Protein AF-A0A150WZZ8-F1 (afdb_monomer_lite)

Structure (mmCIF, N/CA/C/O backbone):
data_AF-A0A150WZZ8-F1
#
_entry.id   AF-A0A150WZZ8-F1
#
loop_
_atom_site.group_PDB
_atom_site.id
_atom_site.type_symbol
_atom_site.label_atom_id
_atom_site.label_alt_id
_atom_site.label_comp_id
_atom_site.label_asym_id
_atom_site.label_entity_id
_atom_site.label_seq_id
_atom_site.pdbx_PDB_ins_code
_atom_site.Cartn_x
_atom_site.Cartn_y
_atom_site.Cartn_z
_atom_site.occupancy
_atom_site.B_iso_or_equiv
_atom_site.auth_seq_id
_atom_site.auth_comp_id
_atom_site.auth_asym_id
_atom_site.auth_atom_id
_atom_site.pdbx_PDB_model_num
ATOM 1 N N . MET A 1 1 ? -17.614 12.012 -0.617 1.00 61.72 1 MET A N 1
ATOM 2 C CA . MET A 1 1 ? -18.074 10.634 -0.360 1.00 61.72 1 MET A CA 1
ATOM 3 C C . MET A 1 1 ? -18.301 10.539 1.130 1.00 61.72 1 MET A C 1
ATOM 5 O O . MET A 1 1 ? -17.372 10.834 1.865 1.00 61.72 1 MET A O 1
ATOM 9 N N . GLU A 1 2 ? -19.521 10.243 1.559 1.00 75.62 2 GLU A N 1
ATOM 10 C CA . GLU A 1 2 ? -19.834 10.069 2.979 1.00 75.62 2 GLU A CA 1
ATOM 11 C C . GLU A 1 2 ? -19.542 8.615 3.357 1.00 75.62 2 GLU A C 1
ATOM 13 O O . GLU A 1 2 ? -19.967 7.697 2.652 1.00 75.62 2 GLU A O 1
ATOM 18 N N . ILE A 1 3 ? -18.742 8.405 4.401 1.00 82.88 3 ILE A N 1
ATOM 19 C CA . ILE A 1 3 ? -18.349 7.068 4.848 1.00 82.88 3 ILE A CA 1
ATOM 20 C C . ILE A 1 3 ? -19.143 6.747 6.099 1.00 82.88 3 ILE A C 1
ATOM 22 O O . ILE A 1 3 ? -19.052 7.448 7.102 1.00 82.88 3 ILE A O 1
ATOM 26 N N . ASP A 1 4 ? -19.900 5.658 6.034 1.00 89.12 4 ASP A N 1
ATOM 27 C CA . ASP A 1 4 ? -20.722 5.176 7.132 1.00 89.12 4 ASP A CA 1
ATOM 28 C C . ASP A 1 4 ? -20.415 3.705 7.467 1.00 89.12 4 ASP A C 1
ATOM 30 O O . ASP A 1 4 ? -19.594 3.026 6.839 1.00 89.12 4 ASP A O 1
ATOM 34 N N . LYS A 1 5 ? -21.109 3.179 8.480 1.00 88.94 5 LYS A N 1
ATOM 35 C CA . LYS A 1 5 ? -20.947 1.784 8.915 1.00 88.94 5 LYS A CA 1
ATOM 36 C C . LYS A 1 5 ? -21.360 0.765 7.849 1.00 88.94 5 LYS A C 1
ATOM 38 O O . LYS A 1 5 ? -20.850 -0.356 7.860 1.00 88.94 5 LYS A O 1
ATOM 43 N N . ALA A 1 6 ? -22.310 1.097 6.976 1.00 91.19 6 ALA A N 1
ATOM 44 C CA . ALA A 1 6 ? -22.757 0.185 5.928 1.00 91.19 6 ALA A CA 1
ATOM 45 C C . ALA A 1 6 ? -21.682 0.055 4.842 1.00 91.19 6 ALA A C 1
ATOM 47 O O . ALA A 1 6 ? -21.356 -1.060 4.424 1.00 91.19 6 ALA A O 1
ATOM 48 N N . LEU A 1 7 ? -21.063 1.173 4.465 1.00 89.75 7 LEU A N 1
ATOM 49 C CA . LEU A 1 7 ? -19.949 1.219 3.533 1.00 89.75 7 LEU A CA 1
ATOM 50 C C . LEU A 1 7 ? -18.716 0.507 4.096 1.00 89.75 7 LEU A C 1
ATOM 52 O O . LEU A 1 7 ? -18.116 -0.296 3.390 1.00 89.75 7 LEU A O 1
ATOM 56 N N . VAL A 1 8 ? -18.386 0.694 5.376 1.00 91.69 8 VAL A N 1
ATOM 57 C CA . VAL A 1 8 ? -17.278 -0.029 6.034 1.00 91.69 8 VAL A CA 1
ATOM 58 C C . VAL A 1 8 ? -17.497 -1.542 5.994 1.00 91.69 8 VAL A C 1
ATOM 60 O O . VAL A 1 8 ? -16.595 -2.292 5.619 1.00 91.69 8 VAL A O 1
ATOM 63 N N . LYS A 1 9 ? -18.714 -2.015 6.293 1.00 93.44 9 LYS A N 1
ATOM 64 C CA . LYS A 1 9 ? -19.061 -3.440 6.150 1.00 93.44 9 LYS A CA 1
ATOM 65 C C . LYS A 1 9 ? -18.921 -3.918 4.706 1.00 93.44 9 LYS A C 1
ATOM 67 O O . LYS A 1 9 ? -18.448 -5.031 4.482 1.00 93.44 9 LYS A O 1
ATOM 72 N N . SER A 1 10 ? -19.312 -3.091 3.736 1.00 92.81 10 SER A N 1
ATOM 73 C CA . SER A 1 10 ? -19.130 -3.375 2.310 1.00 92.81 10 SER A CA 1
ATOM 74 C C . SER A 1 10 ? -17.647 -3.488 1.945 1.00 92.81 10 SER A C 1
ATOM 76 O O . SER A 1 10 ? -17.253 -4.447 1.286 1.00 92.81 10 SER A O 1
ATOM 78 N N . PHE A 1 11 ? -16.803 -2.583 2.443 1.00 91.81 11 PHE A N 1
ATOM 79 C CA . PHE A 1 11 ? -15.359 -2.632 2.238 1.00 91.81 11 PHE A CA 1
ATOM 80 C C . PHE A 1 11 ? -14.740 -3.900 2.820 1.00 91.81 11 PHE A C 1
ATOM 82 O O . PHE A 1 11 ? -14.083 -4.650 2.100 1.00 91.81 11 PHE A O 1
ATOM 89 N N . ILE A 1 12 ? -15.034 -4.210 4.083 1.00 93.75 12 ILE A N 1
ATOM 90 C CA . ILE A 1 12 ? -14.567 -5.447 4.717 1.00 93.75 12 ILE A CA 1
ATOM 91 C C . ILE A 1 12 ? -15.080 -6.669 3.947 1.00 93.75 12 ILE A C 1
ATOM 93 O O . ILE A 1 12 ? -14.358 -7.645 3.792 1.00 93.75 12 ILE A O 1
ATOM 97 N N . LYS A 1 13 ? -16.297 -6.656 3.400 1.00 94.44 13 LYS A N 1
ATOM 98 C CA . LYS A 1 13 ? -16.808 -7.790 2.620 1.00 94.44 13 LYS A CA 1
ATOM 99 C C . LYS A 1 13 ? -16.086 -7.954 1.278 1.00 94.44 13 LYS A C 1
ATOM 101 O O . LYS A 1 13 ? -15.696 -9.074 0.954 1.00 94.44 13 LYS A O 1
ATOM 106 N N . ASN A 1 14 ? -15.897 -6.869 0.534 1.00 92.44 14 ASN A N 1
ATOM 107 C CA . ASN A 1 14 ? -15.547 -6.918 -0.888 1.00 92.44 14 ASN A CA 1
ATOM 108 C C . ASN A 1 14 ? -14.042 -6.870 -1.181 1.00 92.44 14 ASN A C 1
ATOM 110 O O . ASN A 1 14 ? -13.654 -7.251 -2.279 1.00 92.44 14 ASN A O 1
ATOM 114 N N . TYR A 1 15 ? -13.214 -6.422 -0.235 1.00 93.38 15 TYR A N 1
ATOM 115 C CA . TYR A 1 15 ? -11.767 -6.298 -0.436 1.00 93.38 15 TYR A CA 1
ATOM 116 C C . TYR A 1 15 ? -10.988 -7.407 0.255 1.00 93.38 15 TYR A C 1
ATOM 118 O O . TYR A 1 15 ? -11.397 -7.884 1.314 1.00 93.38 15 TYR A O 1
ATOM 126 N N . ASP A 1 16 ? -9.862 -7.812 -0.322 1.00 94.88 16 ASP A N 1
ATOM 127 C CA . ASP A 1 16 ? -9.048 -8.905 0.220 1.00 94.88 16 ASP A CA 1
ATOM 128 C C . ASP A 1 16 ? -8.424 -8.551 1.575 1.00 94.88 16 ASP A C 1
ATOM 130 O O . ASP A 1 16 ? -8.345 -9.399 2.467 1.00 94.88 16 ASP A O 1
ATOM 134 N N . TYR A 1 17 ? -8.005 -7.292 1.726 1.00 96.00 17 TYR A N 1
ATOM 135 C CA . TYR A 1 17 ? -7.267 -6.804 2.881 1.00 96.00 17 TYR A CA 1
ATOM 136 C C . TYR A 1 17 ? -7.894 -5.545 3.481 1.00 96.00 17 TYR A C 1
ATOM 138 O O . TYR A 1 17 ? -8.180 -4.573 2.779 1.00 96.00 17 TYR A O 1
ATOM 146 N N . VAL A 1 18 ? -8.037 -5.562 4.807 1.00 96.50 18 VAL A N 1
ATOM 147 C CA . VAL A 1 18 ? -8.324 -4.396 5.646 1.00 96.50 18 VAL A CA 1
ATOM 148 C C . VAL A 1 18 ? -7.413 -4.457 6.868 1.00 96.50 18 VAL A C 1
ATOM 150 O O . VAL A 1 18 ? -7.467 -5.427 7.626 1.00 96.50 18 VAL A O 1
ATOM 153 N N . PHE A 1 19 ? -6.557 -3.461 7.074 1.00 96.94 19 PHE A N 1
ATOM 154 C CA . PHE A 1 19 ? -5.583 -3.478 8.170 1.00 96.94 19 PHE A CA 1
ATOM 155 C C . PHE A 1 19 ? -5.164 -2.085 8.614 1.00 96.94 19 PHE A C 1
ATOM 157 O O . PHE A 1 19 ? -5.320 -1.113 7.882 1.00 96.94 19 PHE A O 1
ATOM 164 N N . VAL A 1 20 ? -4.595 -2.017 9.813 1.00 97.38 20 VAL A N 1
ATOM 165 C CA . VAL A 1 20 ? -3.966 -0.823 10.369 1.00 97.38 20 VAL A CA 1
ATOM 166 C C . VAL A 1 20 ? -2.459 -1.012 10.364 1.00 97.38 20 VAL A C 1
ATOM 168 O O . VAL A 1 20 ? -1.942 -2.091 10.675 1.00 97.38 20 VAL A O 1
ATOM 171 N N . GLY A 1 21 ? -1.735 0.047 10.041 1.00 97.00 21 GLY A N 1
ATOM 172 C CA . GLY A 1 21 ? -0.285 0.016 10.075 1.00 97.00 21 GLY A CA 1
ATOM 173 C C . GLY A 1 21 ? 0.340 1.357 9.748 1.00 97.00 21 GLY A C 1
ATOM 174 O O . GLY A 1 21 ? -0.363 2.359 9.635 1.00 97.00 21 GLY A O 1
ATOM 175 N N . SER A 1 22 ? 1.655 1.361 9.563 1.00 96.81 22 SER A N 1
ATOM 176 C CA . SER A 1 22 ? 2.435 2.567 9.282 1.00 96.81 22 SER A CA 1
ATOM 177 C C . SER A 1 22 ? 3.348 2.403 8.072 1.00 96.81 22 SER A C 1
ATOM 179 O O . SER A 1 22 ? 3.905 1.327 7.827 1.00 96.81 22 SER A O 1
ATOM 181 N N . ALA A 1 23 ? 3.529 3.487 7.315 1.00 94.31 23 ALA A N 1
ATOM 182 C CA . ALA A 1 23 ? 4.492 3.514 6.219 1.00 94.31 23 ALA A CA 1
ATOM 183 C C . ALA A 1 23 ? 5.916 3.602 6.787 1.00 94.31 23 ALA A C 1
ATOM 185 O O . ALA A 1 23 ? 6.205 4.473 7.608 1.00 94.31 23 ALA A O 1
ATOM 186 N N . VAL A 1 24 ? 6.806 2.703 6.358 1.00 94.69 24 VAL A N 1
ATOM 187 C CA . VAL A 1 24 ? 8.171 2.588 6.908 1.00 94.69 24 VAL A CA 1
ATOM 188 C C . VAL A 1 24 ? 9.273 2.850 5.887 1.00 94.69 24 VAL A C 1
ATOM 190 O O . VAL A 1 24 ? 10.346 3.308 6.266 1.00 94.69 24 VAL A O 1
ATOM 193 N N . GLU A 1 25 ? 9.025 2.603 4.600 1.00 92.19 25 GLU A N 1
ATOM 194 C CA . GLU A 1 25 ? 10.000 2.854 3.535 1.00 92.19 25 GLU A CA 1
ATOM 195 C C . GLU A 1 25 ? 9.299 3.295 2.251 1.00 92.19 25 GLU A C 1
ATOM 197 O O . GLU A 1 25 ? 8.241 2.769 1.908 1.00 92.19 25 GLU A O 1
ATOM 202 N N . VAL A 1 26 ? 9.912 4.227 1.520 1.00 91.19 26 VAL A N 1
ATOM 203 C CA . VAL A 1 26 ? 9.485 4.618 0.172 1.00 91.19 26 VAL A CA 1
ATOM 204 C C . VAL A 1 26 ? 10.016 3.615 -0.840 1.00 91.19 26 VAL A C 1
ATOM 206 O O . VAL A 1 26 ? 11.213 3.316 -0.870 1.00 91.19 26 VAL A O 1
ATOM 209 N N . LEU A 1 27 ? 9.140 3.128 -1.709 1.00 91.81 27 LEU A N 1
ATOM 210 C CA . LEU A 1 27 ? 9.488 2.196 -2.768 1.00 91.81 27 LEU A CA 1
ATOM 211 C C . LEU A 1 27 ? 9.448 2.915 -4.110 1.00 91.81 27 LEU A C 1
ATOM 213 O O . LEU A 1 27 ? 8.534 3.674 -4.397 1.00 91.81 27 LEU A O 1
ATOM 217 N N . HIS A 1 28 ? 10.478 2.699 -4.919 1.00 91.12 28 HIS A N 1
ATOM 218 C CA . HIS A 1 28 ? 10.507 3.128 -6.307 1.00 91.12 28 HIS A CA 1
ATOM 219 C C . HIS A 1 28 ? 11.581 2.318 -7.042 1.00 91.12 28 HIS A C 1
ATOM 221 O O . HIS A 1 28 ? 12.612 1.963 -6.464 1.00 91.12 28 HIS A O 1
ATOM 227 N N . PHE A 1 29 ? 11.362 2.008 -8.322 1.00 89.81 29 PHE A N 1
ATOM 228 C CA . PHE A 1 29 ? 12.323 1.225 -9.113 1.00 89.81 29 PHE A CA 1
ATOM 229 C C . PHE A 1 29 ? 13.585 2.013 -9.491 1.00 89.81 29 PHE A C 1
ATOM 231 O O . PHE A 1 29 ? 14.582 1.423 -9.917 1.00 89.81 29 PHE A O 1
ATOM 238 N N . ASP A 1 30 ? 13.510 3.338 -9.406 1.00 89.31 30 ASP A N 1
ATOM 239 C CA . ASP A 1 30 ? 14.591 4.265 -9.705 1.00 89.31 30 ASP A CA 1
ATOM 240 C C . ASP A 1 30 ? 15.045 4.993 -8.439 1.00 89.31 30 ASP A C 1
ATOM 242 O O . ASP A 1 30 ? 14.236 5.675 -7.807 1.00 89.31 30 ASP A O 1
ATOM 246 N N . ASP A 1 31 ? 16.316 4.815 -8.074 1.00 86.56 31 ASP A N 1
ATOM 247 C CA . ASP A 1 31 ? 16.892 5.311 -6.824 1.00 86.56 31 ASP A CA 1
ATOM 248 C C . ASP A 1 31 ? 17.009 6.837 -6.776 1.00 86.56 31 ASP A C 1
ATOM 250 O O . ASP A 1 31 ? 16.809 7.423 -5.711 1.00 86.56 31 ASP A O 1
ATOM 254 N N . ASP A 1 32 ? 17.271 7.488 -7.912 1.00 86.19 32 ASP A N 1
ATOM 255 C CA . ASP A 1 32 ? 17.388 8.946 -7.966 1.00 86.19 32 ASP A CA 1
ATOM 256 C C . ASP A 1 32 ? 16.013 9.585 -7.778 1.00 86.19 32 ASP A C 1
ATOM 258 O O . ASP A 1 32 ? 15.848 10.510 -6.978 1.00 86.19 32 ASP A O 1
ATOM 262 N N . ILE A 1 33 ? 14.992 9.028 -8.440 1.00 84.12 33 ILE A N 1
ATOM 263 C CA . ILE A 1 33 ? 13.601 9.444 -8.235 1.00 84.12 33 ILE A CA 1
ATOM 264 C C . ILE A 1 33 ? 13.165 9.156 -6.797 1.00 84.12 33 ILE A C 1
ATOM 266 O O . ILE A 1 33 ? 12.556 10.022 -6.171 1.00 84.12 33 ILE A O 1
ATOM 270 N N . ARG A 1 34 ? 13.522 7.991 -6.239 1.00 84.19 34 ARG A N 1
ATOM 271 C CA . ARG A 1 34 ? 13.233 7.659 -4.837 1.00 84.19 34 ARG A CA 1
ATOM 272 C C . ARG A 1 34 ? 13.793 8.719 -3.895 1.00 84.19 34 ARG A C 1
ATOM 274 O O . ARG A 1 34 ? 13.070 9.192 -3.027 1.00 84.19 34 ARG A O 1
ATOM 281 N N . ARG A 1 35 ? 15.057 9.116 -4.080 1.00 82.50 35 ARG A N 1
ATOM 282 C CA . ARG A 1 35 ? 15.712 10.132 -3.248 1.00 82.50 35 ARG A CA 1
ATOM 283 C C . ARG A 1 35 ? 15.017 11.488 -3.368 1.00 82.50 35 ARG A C 1
ATOM 285 O O . ARG A 1 35 ? 14.662 12.077 -2.355 1.00 82.50 35 ARG A O 1
ATOM 292 N N . LEU A 1 36 ? 14.752 11.931 -4.597 1.00 80.25 36 LEU A N 1
ATOM 293 C CA . LEU A 1 36 ? 14.072 13.201 -4.868 1.00 80.25 36 LEU A CA 1
ATOM 294 C C . LEU A 1 36 ? 12.663 13.260 -4.273 1.00 80.25 36 LEU A C 1
ATOM 296 O O . LEU A 1 36 ? 12.235 14.309 -3.799 1.00 80.25 36 LEU A O 1
ATOM 300 N N . ILE A 1 37 ? 11.925 12.153 -4.328 1.00 75.88 37 ILE A N 1
ATOM 301 C CA . ILE A 1 37 ? 10.582 12.055 -3.761 1.00 75.88 37 ILE A CA 1
ATOM 302 C C . ILE A 1 37 ? 10.659 12.086 -2.227 1.00 75.88 37 ILE A C 1
ATOM 304 O O . ILE A 1 37 ? 9.923 12.856 -1.608 1.00 75.88 37 ILE A O 1
ATOM 308 N N . SER A 1 38 ? 11.590 11.337 -1.625 1.00 75.44 38 SER A N 1
ATOM 309 C CA . SER A 1 38 ? 11.811 11.311 -0.170 1.00 75.44 38 SER A CA 1
ATOM 310 C C . SER A 1 38 ? 12.179 12.675 0.425 1.00 75.44 38 SER A C 1
ATOM 312 O O . SER A 1 38 ? 11.828 12.971 1.562 1.00 75.44 38 SER A O 1
ATOM 314 N N . GLU A 1 39 ? 12.862 13.528 -0.339 1.00 75.06 39 GLU A N 1
ATOM 315 C CA . GLU A 1 39 ? 13.263 14.874 0.095 1.00 75.06 39 GLU A CA 1
ATOM 316 C C . GLU A 1 39 ? 12.111 15.899 0.068 1.00 75.06 39 GLU A C 1
ATOM 318 O O . GLU A 1 39 ? 12.221 16.962 0.676 1.00 75.06 39 GLU A O 1
ATOM 323 N N . ARG A 1 40 ? 11.006 15.623 -0.640 1.00 66.81 40 ARG A N 1
ATOM 324 C CA . ARG A 1 40 ? 9.974 16.634 -0.943 1.00 66.81 40 ARG A CA 1
ATOM 325 C C . ARG A 1 40 ? 8.806 16.702 0.048 1.00 66.81 40 ARG A C 1
ATOM 327 O O . ARG A 1 40 ? 7.967 17.579 -0.127 1.00 66.81 40 ARG A O 1
ATOM 334 N N . ASP A 1 41 ? 8.718 15.808 1.036 1.00 67.44 41 ASP A N 1
ATOM 335 C CA . ASP A 1 41 ? 7.606 15.691 2.016 1.00 67.44 41 ASP A CA 1
ATOM 336 C C . ASP A 1 41 ? 6.182 15.708 1.397 1.00 67.44 41 ASP A C 1
ATOM 338 O O . ASP A 1 41 ? 5.176 15.984 2.055 1.00 67.44 41 ASP A O 1
ATOM 342 N N . LYS A 1 42 ? 6.065 15.381 0.103 1.00 67.31 42 LYS A N 1
ATOM 343 C CA . LYS A 1 42 ? 4.782 15.337 -0.624 1.00 67.31 42 LYS A CA 1
ATOM 344 C C . LYS A 1 42 ? 4.011 14.032 -0.403 1.00 67.31 42 LYS A C 1
ATOM 346 O O . LYS A 1 42 ? 2.919 13.877 -0.933 1.00 67.31 42 LYS A O 1
ATOM 351 N N . GLY A 1 43 ? 4.572 13.132 0.403 1.00 73.44 43 GLY A N 1
ATOM 352 C CA . GLY A 1 43 ? 4.086 11.776 0.605 1.00 73.44 43 GLY A CA 1
ATOM 353 C C . GLY A 1 43 ? 4.277 10.878 -0.625 1.00 73.44 43 GLY A C 1
ATOM 354 O O . GLY A 1 43 ? 4.821 11.292 -1.649 1.00 73.44 43 GLY A O 1
ATOM 355 N N . TYR A 1 44 ? 3.894 9.611 -0.486 1.00 82.44 44 TYR A N 1
ATOM 356 C CA . TYR A 1 44 ? 4.313 8.515 -1.358 1.00 82.44 44 TYR A CA 1
ATOM 357 C C . TYR A 1 44 ? 3.114 7.660 -1.769 1.00 82.44 44 TYR A C 1
ATOM 359 O O . TYR A 1 44 ? 2.194 7.467 -0.979 1.00 82.44 44 TYR A O 1
ATOM 367 N N . SER A 1 45 ? 3.125 7.134 -2.993 1.00 84.81 45 SER A N 1
ATOM 368 C CA . SER A 1 45 ? 2.119 6.183 -3.492 1.00 84.81 45 SER A C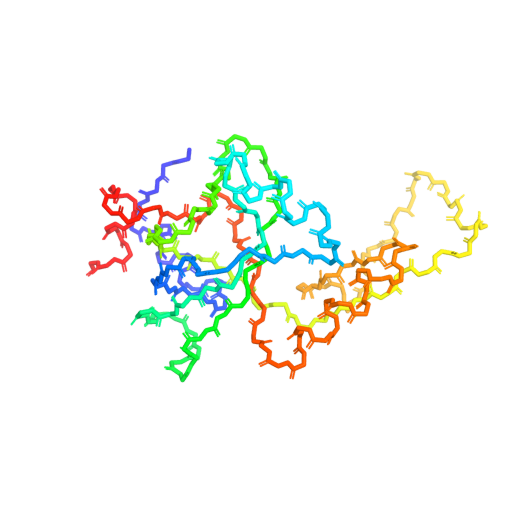A 1
ATOM 369 C C . SER A 1 45 ? 2.551 4.721 -3.334 1.00 84.81 45 SER A C 1
ATOM 371 O O . SER A 1 45 ? 1.720 3.818 -3.239 1.00 84.81 45 SER A O 1
ATOM 373 N N . GLU A 1 46 ? 3.859 4.483 -3.292 1.00 90.19 46 GLU A N 1
ATOM 374 C CA . GLU A 1 46 ? 4.468 3.161 -3.210 1.00 90.19 46 GLU A CA 1
ATOM 375 C C . GLU A 1 46 ? 5.309 3.088 -1.937 1.00 90.19 46 GLU A C 1
ATOM 377 O O . GLU A 1 46 ? 6.320 3.782 -1.802 1.00 90.19 46 GLU A O 1
ATOM 382 N N . VAL A 1 47 ? 4.882 2.270 -0.976 1.00 93.31 47 VAL A N 1
ATOM 383 C CA . VAL A 1 47 ? 5.555 2.167 0.326 1.00 93.31 47 VAL A CA 1
ATOM 384 C C . VAL A 1 47 ? 5.631 0.733 0.816 1.00 93.31 47 VAL A C 1
ATOM 386 O O . VAL A 1 47 ? 4.740 -0.082 0.569 1.00 93.31 47 VAL A O 1
ATOM 389 N N . LEU A 1 48 ? 6.691 0.426 1.559 1.00 95.69 48 LEU A N 1
ATOM 390 C CA . LEU A 1 48 ? 6.679 -0.698 2.477 1.00 95.69 48 LEU A CA 1
ATOM 391 C C . LEU A 1 48 ? 5.913 -0.264 3.720 1.00 95.69 48 LEU A C 1
ATOM 393 O O . LEU A 1 48 ? 6.173 0.796 4.294 1.00 95.69 48 LEU A O 1
ATOM 397 N N . PHE A 1 49 ? 4.981 -1.102 4.137 1.00 96.50 49 PHE A N 1
ATOM 398 C CA . PHE A 1 49 ? 4.060 -0.807 5.213 1.00 96.50 49 PHE A CA 1
ATOM 399 C C . PHE A 1 49 ? 4.184 -1.875 6.289 1.00 96.50 49 PHE A C 1
ATOM 401 O O . PHE A 1 49 ? 4.125 -3.071 5.997 1.00 96.50 49 PHE A O 1
ATOM 408 N N . LYS A 1 50 ? 4.377 -1.456 7.537 1.00 97.81 50 LYS A N 1
ATOM 409 C CA . LYS A 1 50 ? 4.357 -2.347 8.695 1.00 97.81 50 LYS A CA 1
ATOM 410 C C . LYS A 1 50 ? 2.910 -2.541 9.126 1.00 97.81 50 LYS A C 1
ATOM 412 O O . LYS A 1 50 ? 2.209 -1.565 9.359 1.00 97.81 50 LYS A O 1
ATOM 417 N N . VAL A 1 51 ? 2.486 -3.791 9.265 1.00 97.88 51 VAL A N 1
ATOM 418 C CA . VAL A 1 51 ? 1.142 -4.144 9.732 1.00 97.88 51 VAL A CA 1
ATOM 419 C C . VAL A 1 51 ? 1.147 -4.207 11.257 1.00 97.88 51 VAL A C 1
ATOM 421 O O . VAL A 1 51 ? 1.854 -5.031 11.842 1.00 97.88 51 VAL A O 1
ATOM 424 N N . ASP A 1 52 ? 0.349 -3.350 11.891 1.00 96.88 52 ASP A N 1
ATOM 425 C CA . ASP A 1 52 ? 0.176 -3.328 13.345 1.00 96.88 52 ASP A CA 1
ATOM 426 C C . ASP A 1 52 ? -1.031 -4.181 13.767 1.00 96.88 52 ASP A C 1
ATOM 428 O O . ASP A 1 52 ? -0.938 -4.952 14.724 1.00 96.88 52 ASP A O 1
ATOM 432 N N . SER A 1 53 ? -2.142 -4.115 13.024 1.00 96.88 53 SER A N 1
ATOM 433 C CA . SER A 1 53 ? -3.312 -4.973 13.239 1.00 96.88 53 SER A CA 1
ATOM 434 C C . SER A 1 53 ? -4.011 -5.326 11.926 1.00 96.88 53 SER A C 1
ATOM 436 O O . SER A 1 53 ? -4.039 -4.541 10.984 1.00 96.88 53 SER A O 1
ATOM 438 N N . MET A 1 54 ? -4.577 -6.531 11.853 1.00 97.56 54 MET A N 1
ATOM 439 C CA . MET A 1 54 ? -5.295 -7.031 10.679 1.00 97.56 54 MET A CA 1
ATOM 440 C C . MET A 1 54 ? -6.784 -7.130 11.017 1.00 97.56 54 MET A C 1
ATOM 442 O O . MET A 1 54 ? -7.147 -7.829 11.961 1.00 97.56 54 MET A O 1
ATOM 446 N N . ILE A 1 55 ? -7.638 -6.445 10.255 1.00 96.62 55 ILE A N 1
ATOM 447 C CA . ILE A 1 55 ? -9.103 -6.531 10.376 1.00 96.62 55 ILE A CA 1
ATOM 448 C C . ILE A 1 55 ? -9.614 -7.655 9.466 1.00 96.62 55 ILE A C 1
ATOM 450 O O . ILE A 1 55 ? -10.400 -8.496 9.896 1.00 96.62 55 ILE A O 1
ATOM 454 N N . LYS A 1 56 ? -9.106 -7.717 8.229 1.00 96.44 56 LYS A N 1
ATOM 455 C CA . LYS A 1 56 ? -9.345 -8.794 7.263 1.00 96.44 56 LYS A CA 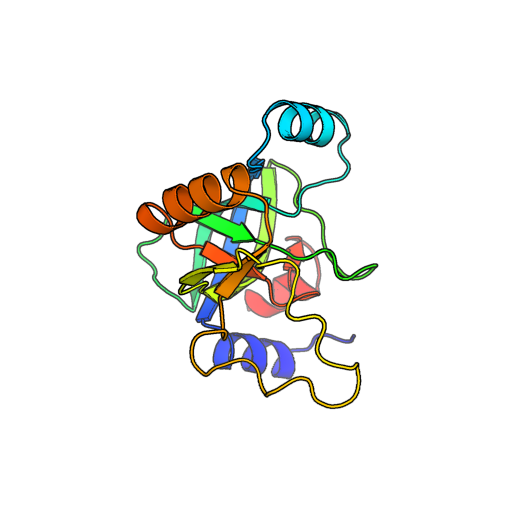1
ATOM 456 C C . LYS A 1 56 ? -8.094 -9.055 6.432 1.00 96.44 56 LYS A C 1
ATOM 458 O O . LYS A 1 56 ? -7.491 -8.112 5.935 1.00 96.44 56 LYS A O 1
ATOM 463 N N . GLY A 1 57 ? -7.762 -10.328 6.231 1.00 95.88 57 GLY A N 1
ATOM 464 C CA . GLY A 1 57 ? -6.649 -10.774 5.394 1.00 95.88 57 GLY A CA 1
ATOM 465 C C . GLY A 1 57 ? -5.833 -11.864 6.087 1.00 95.88 57 GLY A C 1
ATOM 466 O O . GLY A 1 57 ? -6.324 -12.554 6.980 1.00 95.88 57 GLY A O 1
ATOM 467 N N . ASP A 1 58 ? -4.571 -12.017 5.689 1.00 94.44 58 ASP A N 1
ATOM 468 C CA . ASP A 1 58 ? -3.637 -12.944 6.340 1.00 94.44 58 ASP A CA 1
ATOM 469 C C . ASP A 1 58 ? -2.995 -12.325 7.596 1.00 94.44 58 ASP A C 1
ATOM 471 O O . ASP A 1 58 ? -2.101 -11.481 7.514 1.00 94.44 58 ASP A O 1
ATOM 475 N N . TYR A 1 59 ? -3.414 -12.803 8.771 1.00 93.25 59 TYR A N 1
ATOM 476 C CA . TYR A 1 59 ? -2.953 -12.354 10.094 1.00 93.25 59 TYR A CA 1
ATOM 477 C C . TYR A 1 59 ? -1.463 -12.610 10.385 1.00 93.25 59 TYR A C 1
ATOM 479 O O . TYR A 1 59 ? -0.928 -12.090 11.370 1.00 93.25 59 TYR A O 1
ATOM 487 N N . LYS A 1 60 ? -0.768 -13.411 9.566 1.00 94.19 60 LYS A N 1
ATOM 488 C CA . LYS A 1 60 ? 0.671 -13.669 9.734 1.00 94.19 60 LYS A CA 1
ATOM 489 C C . LYS A 1 60 ? 1.542 -12.565 9.139 1.00 94.19 60 LYS A C 1
ATOM 491 O O . LYS A 1 60 ? 2.712 -12.461 9.509 1.00 94.19 60 LYS A O 1
ATOM 496 N N . LEU A 1 61 ? 0.997 -11.740 8.246 1.00 93.44 61 LEU A N 1
ATOM 497 C CA . LEU A 1 61 ? 1.751 -10.679 7.588 1.00 93.44 61 LEU A CA 1
ATOM 498 C C . LEU A 1 61 ? 2.132 -9.586 8.588 1.00 93.44 61 LEU A C 1
ATOM 500 O O . LEU A 1 61 ? 1.285 -9.006 9.261 1.00 93.44 61 LEU A O 1
ATOM 504 N N . LYS A 1 62 ? 3.433 -9.303 8.671 1.00 96.56 62 LYS A N 1
AT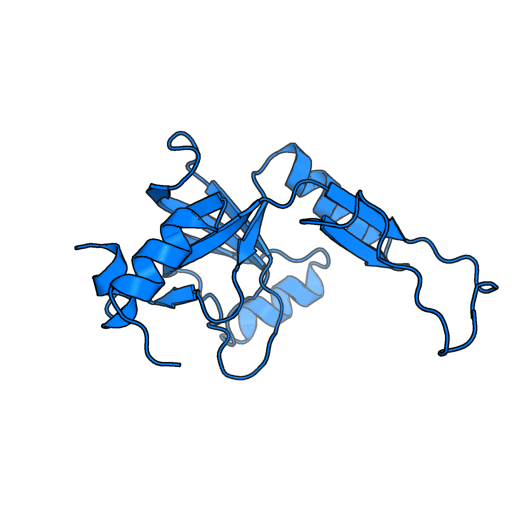OM 505 C CA . LYS A 1 62 ? 3.988 -8.185 9.454 1.00 96.56 62 LYS A CA 1
ATOM 506 C C . LYS A 1 62 ? 4.343 -6.985 8.588 1.00 96.56 62 LYS A C 1
ATOM 508 O O . LYS A 1 62 ? 4.472 -5.878 9.101 1.00 96.56 62 LYS A O 1
ATOM 513 N N . GLN A 1 63 ? 4.501 -7.209 7.288 1.00 96.88 63 GLN A N 1
ATOM 514 C CA . GLN A 1 63 ? 4.808 -6.184 6.305 1.00 96.88 63 GLN A CA 1
ATOM 515 C C . GLN A 1 63 ? 4.047 -6.459 5.010 1.00 96.88 63 GLN A C 1
ATOM 517 O O . GLN A 1 63 ? 3.873 -7.616 4.619 1.00 96.88 63 GLN A O 1
ATOM 522 N N . ILE A 1 64 ? 3.600 -5.389 4.359 1.00 97.12 64 IL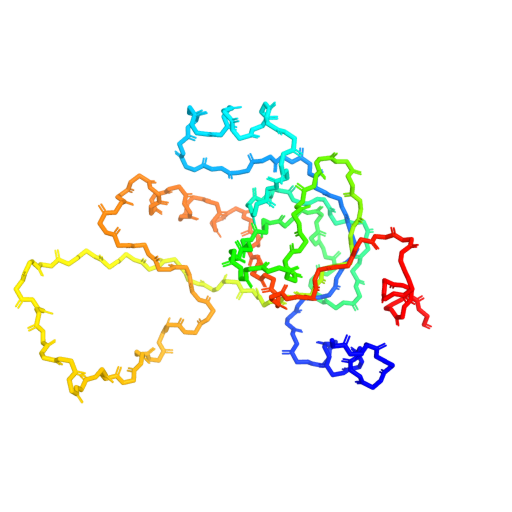E A N 1
ATOM 523 C CA . ILE A 1 64 ? 2.892 -5.404 3.079 1.00 97.12 64 ILE A CA 1
ATOM 524 C C . ILE A 1 64 ? 3.467 -4.282 2.216 1.00 97.12 64 ILE A C 1
ATOM 526 O O . ILE A 1 64 ? 3.772 -3.198 2.707 1.00 97.12 64 ILE A O 1
ATOM 530 N N . VAL A 1 65 ? 3.629 -4.544 0.924 1.00 96.69 65 VAL A N 1
ATOM 531 C CA . VAL A 1 65 ? 3.949 -3.502 -0.054 1.00 96.69 65 VAL A CA 1
ATOM 532 C C . VAL A 1 65 ? 2.645 -2.883 -0.535 1.00 96.69 65 VAL A C 1
ATOM 534 O O . VAL A 1 65 ? 1.767 -3.596 -1.019 1.00 96.69 65 VAL A O 1
ATOM 537 N N . ILE A 1 66 ? 2.530 -1.566 -0.428 1.00 93.69 66 ILE A N 1
ATOM 538 C CA . ILE A 1 66 ? 1.394 -0.815 -0.952 1.00 93.69 66 ILE A CA 1
ATOM 539 C C . ILE A 1 66 ? 1.737 -0.284 -2.337 1.00 93.69 66 ILE A C 1
ATOM 541 O O . ILE A 1 66 ? 2.807 0.290 -2.543 1.00 93.69 66 ILE A O 1
ATOM 545 N N . ASN A 1 67 ? 0.813 -0.464 -3.274 1.00 90.06 67 ASN A N 1
ATOM 546 C CA . ASN A 1 67 ? 0.840 0.147 -4.595 1.00 90.06 67 ASN A CA 1
ATOM 547 C C . ASN A 1 67 ? -0.445 0.961 -4.800 1.00 90.06 67 ASN A C 1
ATOM 549 O O . ASN A 1 67 ? -1.471 0.428 -5.226 1.00 90.06 67 ASN A O 1
ATOM 553 N N . GLN A 1 68 ? -0.402 2.245 -4.451 1.00 85.00 68 GLN A N 1
ATOM 554 C CA . GLN A 1 68 ? -1.508 3.170 -4.673 1.00 85.00 68 GLN A CA 1
ATOM 555 C C . GLN A 1 68 ? -1.353 3.862 -6.028 1.00 85.00 68 GLN A C 1
ATOM 557 O O . GLN A 1 68 ? -0.265 4.297 -6.397 1.00 85.00 68 GLN A O 1
ATOM 562 N N . PHE A 1 69 ? -2.450 3.988 -6.768 1.00 73.00 69 PHE A N 1
ATOM 563 C CA . PHE A 1 69 ? -2.488 4.826 -7.962 1.00 73.00 69 PHE A CA 1
ATOM 564 C C . PHE A 1 69 ? -2.853 6.257 -7.572 1.00 73.00 69 PHE A C 1
ATOM 566 O O . PHE A 1 69 ? -3.728 6.457 -6.732 1.00 73.00 69 PHE A O 1
ATOM 573 N N . ASP A 1 70 ? -2.208 7.242 -8.198 1.00 66.38 70 ASP A N 1
ATOM 574 C CA . ASP A 1 70 ? -2.627 8.638 -8.087 1.00 66.38 70 ASP A CA 1
ATOM 575 C C . ASP A 1 70 ? -3.977 8.804 -8.799 1.00 66.38 70 ASP A C 1
ATOM 577 O O . ASP A 1 70 ? -4.063 8.760 -10.027 1.00 66.38 70 ASP A O 1
ATOM 581 N N . GLN A 1 71 ? -5.048 8.899 -8.013 1.00 60.19 71 GLN A N 1
ATOM 582 C CA . GLN A 1 71 ? -6.428 9.044 -8.486 1.00 60.19 71 GLN A CA 1
ATOM 583 C C . GLN A 1 71 ? -6.973 10.439 -8.134 1.00 60.19 71 GLN A C 1
ATOM 585 O O . GLN A 1 71 ? -8.163 10.612 -7.871 1.00 60.19 71 GLN A O 1
ATOM 590 N N . GLY A 1 72 ? -6.105 11.457 -8.098 1.00 61.38 72 GLY A N 1
ATOM 591 C CA . GLY A 1 72 ? -6.505 12.839 -7.847 1.00 61.38 72 GLY A CA 1
ATOM 592 C C . GLY A 1 72 ? -6.791 13.140 -6.372 1.00 61.38 72 GLY A C 1
ATOM 593 O O . GLY A 1 72 ? -6.203 12.552 -5.467 1.00 61.38 72 GLY A O 1
ATOM 594 N N . SER A 1 73 ? -7.691 14.093 -6.114 1.00 61.12 73 SER A N 1
ATOM 595 C CA . SER A 1 73 ? -7.783 14.821 -4.835 1.00 61.12 73 SER A CA 1
ATOM 596 C C . SER A 1 73 ? -8.255 14.023 -3.615 1.00 61.12 73 SER A C 1
ATOM 598 O O . SER A 1 73 ? -8.262 14.571 -2.519 1.00 61.12 73 SER A O 1
ATOM 600 N N . CYS A 1 74 ? -8.695 12.776 -3.781 1.00 66.75 74 CYS A N 1
ATOM 601 C CA . CYS A 1 74 ? -9.137 11.933 -2.667 1.00 66.75 74 CYS A CA 1
ATOM 602 C C . CYS A 1 74 ? -8.075 10.924 -2.203 1.00 66.75 74 CYS A C 1
ATOM 604 O O . CYS A 1 74 ? -8.321 10.169 -1.264 1.00 66.75 74 CYS A O 1
ATOM 606 N N . SER A 1 75 ? -6.941 10.850 -2.906 1.00 71.75 75 SER A N 1
ATOM 607 C CA . SER A 1 75 ? -5.876 9.907 -2.576 1.00 71.75 75 SER A CA 1
ATOM 608 C C . SER A 1 75 ? -5.059 10.466 -1.419 1.00 71.75 75 SER A C 1
ATOM 610 O O . SER A 1 75 ? -4.466 11.538 -1.535 1.00 71.75 75 SER A O 1
ATOM 612 N N . GLU A 1 76 ? -5.011 9.734 -0.311 1.00 80.62 76 GLU A N 1
ATOM 613 C CA . GLU A 1 76 ? -4.139 10.074 0.812 1.00 80.62 76 GLU A CA 1
ATOM 614 C C . GLU A 1 76 ? -2.708 9.636 0.512 1.00 80.62 76 GLU A C 1
ATOM 616 O O . GLU A 1 76 ? -2.447 8.459 0.255 1.00 80.62 76 GLU A O 1
ATOM 621 N N . TRP A 1 77 ? -1.769 10.578 0.536 1.00 85.81 77 TRP A N 1
ATOM 622 C CA . TRP A 1 77 ? -0.358 10.279 0.315 1.00 85.81 77 TRP A CA 1
ATOM 623 C C . TRP A 1 77 ? 0.277 9.739 1.593 1.00 85.81 77 TRP A C 1
ATOM 625 O O . TRP A 1 77 ? 0.163 10.335 2.665 1.00 85.81 77 TRP A O 1
ATOM 635 N N . PHE A 1 78 ? 1.006 8.630 1.485 1.00 89.06 78 PHE A N 1
ATOM 636 C CA . PHE A 1 78 ? 1.673 8.046 2.643 1.00 89.06 78 PHE A CA 1
ATOM 637 C C . PHE A 1 78 ? 2.837 8.922 3.083 1.00 89.06 78 PHE A C 1
ATOM 639 O O . PHE A 1 78 ? 3.683 9.271 2.268 1.00 89.06 78 PHE A O 1
ATOM 646 N N . LYS A 1 79 ? 2.940 9.222 4.376 1.00 90.12 79 LYS A N 1
ATOM 647 C CA . LYS A 1 79 ? 4.156 9.780 4.977 1.00 90.12 79 LYS A CA 1
ATOM 648 C C . LYS A 1 79 ? 4.794 8.738 5.879 1.00 90.12 79 LYS A C 1
ATOM 650 O O . LYS A 1 79 ? 4.092 7.983 6.547 1.00 90.12 79 LYS A O 1
ATOM 655 N N . ILE A 1 80 ? 6.124 8.676 5.887 1.00 91.62 80 ILE A N 1
ATOM 656 C CA . ILE A 1 80 ? 6.836 7.721 6.742 1.00 91.62 80 ILE A CA 1
ATOM 657 C C . ILE A 1 80 ? 6.538 8.034 8.210 1.00 91.62 80 ILE A C 1
ATOM 659 O O . ILE A 1 80 ? 6.602 9.187 8.626 1.00 91.62 80 ILE A O 1
ATOM 663 N N . GLY A 1 81 ? 6.208 6.997 8.976 1.00 90.25 81 GLY A N 1
ATOM 664 C CA . GLY A 1 81 ? 5.823 7.092 10.382 1.00 90.25 81 GLY A CA 1
ATOM 665 C C . GLY A 1 81 ? 4.335 7.361 10.614 1.00 90.25 81 GLY A C 1
ATOM 666 O O . GLY A 1 81 ? 3.841 7.032 11.691 1.00 90.25 81 GLY A O 1
ATOM 667 N N . ASP A 1 82 ? 3.602 7.876 9.621 1.00 93.31 82 ASP A N 1
ATOM 668 C CA . ASP A 1 82 ? 2.155 8.048 9.744 1.00 93.31 82 ASP A CA 1
ATOM 669 C C . ASP A 1 82 ? 1.446 6.688 9.721 1.00 93.31 82 ASP A C 1
ATOM 671 O O . ASP A 1 82 ? 1.850 5.752 9.018 1.00 93.31 82 ASP A O 1
ATOM 675 N N . GLN A 1 83 ? 0.362 6.602 10.492 1.00 96.00 83 GLN A N 1
ATOM 676 C CA . GLN A 1 83 ? -0.455 5.405 10.634 1.00 96.00 83 GLN A CA 1
ATOM 677 C C . GLN A 1 83 ? -1.778 5.552 9.872 1.00 96.00 83 GLN A C 1
ATOM 679 O O . GLN A 1 83 ? -2.411 6.610 9.907 1.00 96.00 83 GLN A O 1
ATOM 684 N N . PHE A 1 84 ? -2.215 4.482 9.208 1.00 95.31 84 PHE A N 1
ATOM 685 C CA . PHE A 1 84 ? -3.413 4.472 8.368 1.00 95.31 84 PHE A CA 1
ATOM 686 C C . PHE A 1 84 ? -4.203 3.172 8.520 1.00 95.31 84 PHE A C 1
ATOM 688 O O . PHE A 1 84 ? -3.628 2.112 8.779 1.00 95.31 84 PHE A O 1
ATOM 695 N N . VAL A 1 85 ? -5.510 3.260 8.277 1.00 95.56 85 VAL A N 1
ATOM 696 C CA . VAL A 1 85 ? -6.349 2.131 7.874 1.00 95.56 85 VAL A CA 1
ATOM 697 C C . VAL A 1 85 ? -6.247 1.990 6.359 1.00 95.56 85 VAL A C 1
ATOM 699 O O . VAL A 1 85 ? -6.519 2.936 5.616 1.00 95.56 85 VAL A O 1
ATOM 702 N N . ILE A 1 86 ? -5.866 0.802 5.907 1.00 95.12 86 ILE A N 1
ATOM 703 C CA . ILE A 1 86 ? -5.750 0.444 4.498 1.00 95.12 86 ILE A CA 1
ATOM 704 C C . ILE A 1 86 ? -6.874 -0.512 4.135 1.00 95.12 86 ILE A C 1
ATOM 706 O O . ILE A 1 86 ? -7.053 -1.532 4.800 1.00 95.12 86 ILE A O 1
ATOM 710 N N . VAL A 1 87 ? -7.574 -0.212 3.044 1.00 94.19 87 VAL A N 1
ATOM 711 C CA . VAL A 1 87 ? -8.504 -1.119 2.365 1.00 94.19 87 VAL A CA 1
ATOM 712 C C . VAL A 1 87 ? -7.970 -1.374 0.961 1.00 94.19 87 VAL A C 1
ATOM 714 O O . VAL A 1 87 ? -7.667 -0.426 0.232 1.00 94.19 87 VAL A O 1
ATOM 717 N N . GLY A 1 88 ? -7.848 -2.635 0.556 1.00 93.12 88 GLY A N 1
ATOM 718 C CA . GLY A 1 88 ? -7.291 -2.940 -0.756 1.00 93.12 88 GLY A CA 1
ATOM 719 C C . GLY A 1 88 ? -7.380 -4.396 -1.179 1.00 93.12 88 GLY A C 1
ATOM 720 O O . GLY A 1 88 ? -7.721 -5.283 -0.396 1.00 93.12 88 GLY A O 1
ATOM 721 N N . ASN A 1 89 ? -7.052 -4.628 -2.446 1.00 93.12 89 ASN A N 1
ATOM 722 C CA . ASN A 1 89 ? -6.994 -5.961 -3.035 1.00 93.12 89 ASN A CA 1
ATOM 723 C C . ASN A 1 89 ? -5.554 -6.419 -3.180 1.00 93.12 89 ASN A C 1
ATOM 725 O O . ASN A 1 89 ? -4.640 -5.616 -3.406 1.00 93.12 89 ASN A O 1
ATOM 729 N N . ARG A 1 90 ? -5.352 -7.728 -3.076 1.00 94.12 90 ARG A N 1
ATOM 730 C CA . ARG A 1 90 ? -4.052 -8.325 -3.342 1.00 94.12 90 ARG A CA 1
ATOM 731 C C . ARG A 1 90 ? -3.730 -8.176 -4.818 1.00 94.12 90 ARG A C 1
ATOM 733 O O . ARG A 1 90 ? -4.575 -8.450 -5.656 1.00 94.12 90 ARG A O 1
ATOM 740 N N . ILE A 1 91 ? -2.497 -7.806 -5.139 1.00 91.56 91 ILE A N 1
ATOM 741 C CA . ILE A 1 91 ? -1.973 -7.956 -6.494 1.00 91.56 91 ILE A CA 1
ATOM 742 C C . ILE A 1 91 ? -1.499 -9.398 -6.672 1.00 91.56 91 ILE A C 1
ATOM 744 O O . ILE A 1 91 ? -0.587 -9.855 -5.979 1.00 91.56 91 ILE A O 1
ATOM 748 N N . GLU A 1 92 ? -2.101 -10.099 -7.627 1.00 90.69 92 GLU A N 1
ATOM 749 C CA . GLU A 1 92 ? -1.788 -11.495 -7.939 1.00 90.69 92 GLU A CA 1
ATOM 750 C C . GLU A 1 92 ? -0.649 -11.612 -8.954 1.00 90.69 92 GLU A C 1
ATOM 752 O O . GLU A 1 92 ? 0.175 -12.523 -8.876 1.00 90.69 92 GLU A O 1
ATOM 757 N N . ASN A 1 93 ? -0.564 -10.673 -9.902 1.00 88.56 93 ASN A N 1
ATOM 758 C CA . ASN A 1 93 ? 0.350 -10.785 -11.036 1.00 88.56 93 ASN A CA 1
ATOM 759 C C . ASN A 1 93 ? 1.065 -9.470 -11.368 1.00 88.56 93 ASN A C 1
ATOM 761 O O . ASN A 1 93 ? 0.496 -8.385 -11.295 1.00 88.56 93 ASN A O 1
ATOM 765 N N . VAL A 1 94 ? 2.319 -9.582 -11.816 1.00 90.31 94 VAL A N 1
ATOM 766 C CA . VAL A 1 94 ? 3.065 -8.484 -12.452 1.00 90.31 94 VAL A CA 1
ATOM 767 C C . VAL A 1 94 ? 3.268 -8.852 -13.917 1.00 90.31 94 VAL A C 1
ATOM 769 O O . VAL A 1 94 ? 4.000 -9.797 -14.231 1.00 90.31 94 VAL A O 1
ATOM 772 N N . ILE A 1 95 ? 2.621 -8.111 -14.813 1.00 89.00 95 ILE A N 1
ATOM 773 C CA . ILE A 1 95 ? 2.543 -8.409 -16.245 1.00 89.00 95 ILE A CA 1
ATOM 774 C C . ILE A 1 95 ? 3.474 -7.473 -17.021 1.00 89.00 95 ILE A C 1
ATOM 776 O O . ILE A 1 95 ? 3.471 -6.254 -16.836 1.00 89.00 95 ILE A O 1
ATOM 780 N N . TRP A 1 96 ? 4.289 -8.062 -17.899 1.00 86.06 96 TRP A N 1
ATOM 781 C CA . TRP A 1 96 ? 5.114 -7.327 -18.855 1.00 86.06 96 TRP A CA 1
ATOM 782 C C . TRP A 1 96 ? 4.352 -7.159 -20.164 1.00 86.06 96 TRP A C 1
ATOM 784 O O . TRP A 1 96 ? 4.151 -8.133 -20.886 1.00 86.06 96 TRP A O 1
ATOM 794 N N . ASN A 1 97 ? 4.000 -5.921 -20.493 1.00 80.12 97 ASN A N 1
ATOM 795 C CA . ASN A 1 97 ? 3.419 -5.568 -21.782 1.00 80.12 97 ASN A CA 1
ATOM 796 C C . ASN A 1 97 ? 4.527 -4.946 -22.640 1.00 80.12 97 ASN A C 1
ATOM 798 O O . ASN A 1 97 ? 4.672 -3.726 -22.729 1.00 80.12 97 ASN A O 1
ATOM 802 N N . GLY A 1 98 ? 5.381 -5.799 -23.203 1.00 63.19 98 GLY A N 1
ATOM 803 C CA . GLY A 1 98 ? 6.378 -5.378 -24.183 1.00 63.19 98 GLY A CA 1
ATOM 804 C C . GLY A 1 98 ? 5.699 -5.192 -25.527 1.00 63.19 98 GLY A C 1
ATOM 805 O O . GLY A 1 98 ? 5.563 -6.167 -26.259 1.00 63.19 98 GLY A O 1
ATOM 806 N N . GLY A 1 99 ? 5.241 -3.980 -25.831 1.00 55.56 99 GLY A N 1
ATOM 807 C CA . GLY A 1 99 ? 4.673 -3.689 -27.141 1.00 55.56 99 GLY A CA 1
ATOM 808 C C . GLY A 1 99 ? 5.692 -3.981 -28.245 1.00 55.56 99 GLY A C 1
ATOM 809 O O . GLY A 1 99 ? 6.842 -3.543 -28.175 1.00 55.56 99 GLY A O 1
ATOM 810 N N . LYS A 1 100 ? 5.274 -4.719 -29.277 1.00 49.75 100 LYS A N 1
ATOM 811 C CA . LYS A 1 100 ? 5.792 -4.472 -30.624 1.00 49.75 100 LYS A CA 1
ATOM 812 C C . LYS A 1 100 ? 5.065 -3.225 -31.124 1.00 49.75 100 LYS A C 1
ATOM 814 O O . LYS A 1 100 ? 3.865 -3.097 -30.915 1.00 49.75 100 LYS A O 1
ATOM 819 N N . LYS A 1 101 ? 5.788 -2.305 -31.760 1.00 46.84 101 LYS A N 1
ATOM 820 C CA . LYS A 1 101 ? 5.306 -0.986 -32.224 1.00 46.84 101 LYS A CA 1
ATOM 821 C C . LYS A 1 101 ? 4.108 -1.015 -33.198 1.00 46.84 101 LYS A C 1
ATOM 823 O O . LYS A 1 101 ? 3.662 0.048 -33.610 1.00 46.84 101 LYS A O 1
ATOM 828 N N . GLU A 1 102 ? 3.624 -2.191 -33.588 1.00 45.97 102 GLU A N 1
ATOM 829 C CA . GLU A 1 102 ? 2.719 -2.401 -34.724 1.00 45.97 102 GLU A CA 1
ATOM 830 C C . GLU A 1 102 ? 1.244 -2.606 -34.329 1.00 45.97 102 GLU A C 1
ATOM 832 O O . GLU A 1 102 ? 0.382 -2.497 -35.192 1.00 45.97 102 GLU A O 1
ATOM 837 N N . ASP A 1 103 ? 0.916 -2.781 -33.044 1.00 44.97 103 ASP A N 1
ATOM 838 C CA . ASP A 1 103 ? -0.472 -2.997 -32.591 1.00 44.97 103 ASP A CA 1
ATOM 839 C C . ASP A 1 103 ? -1.191 -1.688 -32.199 1.00 44.97 103 ASP A C 1
ATOM 841 O O . ASP A 1 103 ? -1.875 -1.610 -31.175 1.00 44.97 103 ASP A O 1
ATOM 845 N N . PHE A 1 104 ? -1.060 -0.632 -33.011 1.00 43.34 104 PHE A N 1
ATOM 846 C CA . PHE A 1 104 ? -2.009 0.490 -32.978 1.00 43.34 104 PHE A CA 1
ATOM 847 C C . PHE A 1 104 ? -3.316 0.047 -33.649 1.00 43.34 104 PHE A C 1
ATOM 849 O O . PHE A 1 104 ? -3.648 0.471 -34.754 1.00 43.34 104 PHE A O 1
ATOM 856 N N . LEU A 1 105 ? -4.050 -0.849 -32.988 1.00 43.38 105 LEU A N 1
ATOM 857 C CA . LEU A 1 105 ? -5.439 -1.115 -33.339 1.00 43.38 105 LEU A CA 1
ATOM 858 C C . LEU A 1 105 ? -6.258 0.147 -33.048 1.00 43.38 105 LEU A C 1
ATOM 860 O O . LEU A 1 105 ? -6.071 0.814 -32.026 1.00 43.38 105 LEU A O 1
ATOM 864 N N . SER A 1 106 ? -7.112 0.495 -34.006 1.00 42.75 106 SER A N 1
ATOM 865 C CA . SER A 1 106 ? -8.020 1.636 -33.981 1.00 42.75 106 SER A CA 1
ATOM 866 C C . SER A 1 106 ? -8.771 1.745 -32.654 1.00 42.75 106 SER A C 1
ATOM 868 O O . SER A 1 106 ? -9.184 0.743 -32.077 1.00 42.75 106 SER A O 1
ATOM 870 N N . LEU A 1 107 ? -9.005 2.984 -32.215 1.00 45.06 107 LEU A N 1
ATOM 871 C CA . LEU A 1 107 ? -9.714 3.391 -30.990 1.00 45.06 107 LEU A CA 1
ATOM 872 C C . LEU A 1 107 ? -11.131 2.803 -30.792 1.00 45.06 107 LEU A C 1
ATOM 874 O O . LEU A 1 107 ? -11.769 3.116 -29.791 1.00 45.06 107 LEU A O 1
ATOM 878 N N . GLU A 1 108 ? -11.633 1.983 -31.713 1.00 45.56 108 GLU A N 1
ATOM 879 C CA . GLU A 1 108 ? -13.028 1.537 -31.750 1.00 45.56 108 GLU A CA 1
ATOM 880 C C . GLU A 1 108 ? -13.280 0.166 -31.112 1.00 45.56 108 GLU A C 1
ATOM 882 O O . GLU A 1 108 ? -14.409 -0.105 -30.718 1.00 45.56 108 GLU A O 1
ATOM 887 N N . GLU A 1 109 ? -12.263 -0.668 -30.888 1.00 43.19 109 GLU A N 1
ATOM 888 C CA . GLU A 1 109 ? -12.460 -1.964 -30.226 1.00 43.19 109 GLU A CA 1
ATOM 889 C C . GLU A 1 109 ? -11.307 -2.242 -29.265 1.00 43.19 109 GLU A C 1
ATOM 891 O O . GLU A 1 109 ? -10.331 -2.905 -29.602 1.00 43.19 109 GLU A O 1
ATOM 896 N N . VAL A 1 110 ? -11.398 -1.719 -28.039 1.00 45.03 110 VAL A N 1
ATOM 897 C CA . VAL A 1 110 ? -10.557 -2.215 -26.944 1.00 45.03 110 VAL A CA 1
ATOM 898 C C . VAL A 1 110 ? -11.151 -3.566 -26.536 1.00 45.03 110 VAL A C 1
ATOM 900 O O . VAL A 1 110 ? -12.216 -3.571 -25.909 1.00 45.03 110 VAL A O 1
ATOM 903 N N . PRO A 1 111 ? -10.540 -4.718 -26.887 1.00 47.47 111 PRO A N 1
ATOM 904 C CA . PRO A 1 111 ? -11.048 -5.998 -26.422 1.00 47.47 111 PRO A CA 1
ATOM 905 C C . PRO A 1 111 ? -11.072 -5.992 -24.888 1.00 47.47 111 PRO A C 1
ATOM 907 O O . PRO A 1 111 ? -10.197 -5.374 -24.266 1.00 47.47 111 PRO A O 1
ATOM 910 N N . PRO A 1 112 ? -12.056 -6.658 -24.254 1.00 49.81 112 PRO A N 1
ATOM 911 C CA . PRO A 1 112 ? -12.093 -6.766 -22.804 1.00 49.81 112 PRO A CA 1
ATOM 912 C C . PRO A 1 112 ? -10.738 -7.270 -22.314 1.00 49.81 112 PRO A C 1
ATOM 914 O O . PRO A 1 112 ? -10.171 -8.200 -22.894 1.00 49.81 112 PRO A O 1
ATOM 917 N N . ALA A 1 113 ? -10.208 -6.615 -21.275 1.00 48.69 113 ALA A N 1
ATOM 918 C CA . ALA A 1 113 ? -8.926 -6.984 -20.695 1.00 48.69 113 ALA A CA 1
ATOM 919 C C . ALA A 1 113 ? -8.928 -8.505 -20.461 1.00 48.69 113 ALA A C 1
ATOM 921 O O . ALA A 1 113 ? -9.875 -9.008 -19.848 1.00 48.69 113 ALA A O 1
ATOM 922 N N . PRO A 1 114 ? -7.941 -9.255 -20.987 1.00 50.31 114 PRO A N 1
ATOM 923 C CA . PRO A 1 114 ? -7.955 -10.705 -20.871 1.00 50.31 114 PRO A CA 1
ATOM 924 C C . PRO A 1 114 ? -8.153 -11.162 -19.415 1.00 50.31 114 PRO A C 1
ATOM 926 O O . PRO A 1 114 ? -7.827 -10.464 -18.454 1.00 50.31 114 PRO A O 1
ATOM 929 N N . SER A 1 115 ? -8.680 -12.362 -19.220 1.00 46.72 115 SER A N 1
ATOM 930 C CA . SER A 1 115 ? -9.090 -12.882 -17.906 1.00 46.72 115 SER A CA 1
ATOM 931 C C . SER A 1 115 ? -7.978 -12.963 -16.838 1.00 46.72 115 SER A C 1
ATOM 933 O O . SER A 1 115 ? -8.276 -13.212 -15.674 1.00 46.72 115 SER A O 1
ATOM 935 N N . GLY A 1 116 ? -6.711 -12.707 -17.189 1.00 47.16 116 GLY A N 1
ATOM 936 C CA . GLY A 1 116 ? -5.567 -12.623 -16.268 1.00 47.16 116 GLY A CA 1
ATOM 937 C C . GLY A 1 116 ? -5.175 -11.212 -15.800 1.00 47.16 116 GLY A C 1
ATOM 938 O O . GLY A 1 116 ? -4.176 -11.077 -15.096 1.00 47.16 116 GLY A O 1
ATOM 939 N N . TYR A 1 117 ? -5.906 -10.164 -16.197 1.00 55.84 117 TYR A N 1
ATOM 940 C CA . TYR A 1 117 ? -5.541 -8.766 -15.914 1.00 55.84 117 TYR A CA 1
ATOM 941 C C . TYR A 1 117 ? -6.125 -8.199 -14.612 1.00 55.84 117 TYR A C 1
ATOM 943 O O . TYR A 1 117 ? -5.657 -7.159 -14.139 1.00 55.84 117 TYR A O 1
ATOM 951 N N . ASN A 1 118 ? -7.100 -8.877 -14.008 1.00 65.31 118 ASN A N 1
ATOM 952 C CA . ASN A 1 118 ? -7.663 -8.464 -12.724 1.00 65.31 118 ASN A CA 1
ATOM 953 C C . ASN A 1 118 ? -6.591 -8.539 -11.629 1.00 65.31 118 ASN A C 1
ATOM 955 O O . ASN A 1 118 ? -5.828 -9.503 -11.574 1.00 65.31 118 ASN A O 1
ATOM 959 N N . ASN A 1 119 ? -6.537 -7.517 -10.767 1.00 79.25 119 ASN A N 1
ATOM 960 C CA . ASN A 1 119 ? -5.587 -7.441 -9.655 1.00 79.25 119 ASN A CA 1
ATOM 961 C C . ASN A 1 119 ? -4.117 -7.622 -10.093 1.00 79.25 119 ASN A C 1
ATOM 963 O O . ASN A 1 119 ? -3.349 -8.365 -9.481 1.00 79.25 119 ASN A O 1
ATOM 967 N N . SER A 1 120 ? -3.715 -6.960 -11.183 1.00 85.94 120 SER A N 1
ATOM 968 C CA . SER A 1 120 ? -2.357 -7.054 -11.725 1.00 85.94 120 SER A CA 1
ATOM 969 C C . SER A 1 120 ? -1.679 -5.691 -11.877 1.00 85.94 120 SER A C 1
ATOM 971 O O . SER A 1 120 ? -2.321 -4.693 -12.201 1.00 85.94 120 SER A O 1
ATOM 973 N N . ILE A 1 121 ? -0.358 -5.655 -11.684 1.00 86.94 121 ILE A N 1
ATOM 974 C CA . ILE A 1 121 ? 0.478 -4.504 -12.047 1.00 86.94 121 ILE A CA 1
ATOM 975 C C . ILE A 1 121 ? 0.939 -4.694 -13.490 1.00 86.94 121 ILE A C 1
ATOM 977 O O . ILE A 1 121 ? 1.664 -5.642 -13.801 1.00 86.94 121 ILE A O 1
ATOM 981 N N . GLN A 1 122 ? 0.541 -3.776 -14.370 1.00 86.06 122 GLN A N 1
ATOM 982 C CA . GLN A 1 122 ? 0.925 -3.787 -15.779 1.00 86.06 122 GLN A CA 1
ATOM 983 C C . GLN A 1 122 ? 2.052 -2.798 -16.040 1.00 86.06 122 GLN A C 1
ATOM 985 O O . GLN A 1 122 ? 1.916 -1.604 -15.784 1.00 86.06 122 GLN A O 1
ATOM 990 N N . ILE A 1 123 ? 3.156 -3.282 -16.602 1.00 85.50 123 ILE A N 1
ATOM 991 C CA . ILE A 1 123 ? 4.315 -2.441 -16.903 1.00 85.50 123 ILE A CA 1
ATOM 992 C C . ILE A 1 123 ? 4.581 -2.501 -18.400 1.00 85.50 123 ILE A C 1
ATOM 994 O O . ILE A 1 123 ? 4.892 -3.562 -18.947 1.00 85.50 123 ILE A O 1
ATOM 998 N N . ARG A 1 124 ? 4.444 -1.342 -19.048 1.00 85.31 124 ARG A N 1
ATOM 999 C CA . ARG A 1 124 ? 4.709 -1.147 -20.475 1.00 85.31 124 ARG A CA 1
ATOM 1000 C C . ARG A 1 124 ? 6.115 -0.609 -20.663 1.00 85.31 124 ARG A C 1
ATOM 1002 O O . ARG A 1 124 ? 6.484 0.363 -20.013 1.00 85.31 124 ARG A O 1
ATOM 1009 N N . GLU A 1 125 ? 6.893 -1.274 -21.512 1.00 84.56 125 GLU A N 1
ATOM 1010 C CA . GLU A 1 125 ? 8.183 -0.801 -22.052 1.00 84.56 125 GLU A CA 1
ATOM 1011 C C . GLU A 1 125 ? 9.279 -0.397 -21.030 1.00 84.56 125 GLU A C 1
ATOM 1013 O O . GLU A 1 125 ? 10.402 -0.091 -21.418 1.00 84.56 125 GLU A O 1
ATOM 1018 N N . ASN A 1 126 ? 9.046 -0.512 -19.716 1.00 88.38 126 ASN A N 1
ATOM 1019 C CA . ASN A 1 126 ? 10.015 -0.204 -18.661 1.00 88.38 126 ASN A CA 1
ATOM 1020 C C . ASN A 1 126 ? 10.542 -1.475 -17.975 1.00 88.38 126 ASN A C 1
ATOM 1022 O O . ASN A 1 126 ? 10.046 -1.937 -16.941 1.00 88.38 126 ASN A O 1
ATOM 1026 N N . ARG A 1 127 ? 11.581 -2.078 -18.565 1.00 90.00 127 ARG A N 1
ATOM 1027 C CA . ARG A 1 127 ? 12.113 -3.375 -18.107 1.00 90.00 127 ARG A CA 1
ATOM 1028 C C . ARG A 1 127 ? 12.694 -3.321 -16.690 1.00 90.00 127 ARG A C 1
ATOM 1030 O O . ARG A 1 127 ? 12.667 -4.337 -15.990 1.00 90.00 127 ARG A O 1
ATOM 1037 N N . LYS A 1 128 ? 13.221 -2.165 -16.269 1.00 92.56 128 LYS A N 1
ATOM 1038 C CA . LYS A 1 128 ? 13.760 -1.944 -14.916 1.00 92.56 128 LYS A CA 1
ATOM 1039 C C . LYS A 1 128 ? 12.627 -2.019 -13.889 1.00 92.56 128 LYS A C 1
ATOM 1041 O O . LYS A 1 128 ? 12.714 -2.840 -12.976 1.00 92.56 128 LYS A O 1
ATOM 1046 N N . ALA A 1 129 ? 11.536 -1.286 -14.119 1.00 91.44 129 ALA A N 1
ATOM 1047 C CA . ALA A 1 129 ? 10.335 -1.337 -13.287 1.00 91.44 129 ALA A CA 1
ATOM 1048 C C . ALA A 1 129 ? 9.734 -2.750 -13.225 1.00 91.44 129 ALA A C 1
ATOM 1050 O O . ALA A 1 129 ? 9.437 -3.243 -12.139 1.00 91.44 129 ALA A O 1
ATOM 1051 N N . TYR A 1 130 ? 9.646 -3.462 -14.355 1.00 92.50 130 TYR A N 1
ATOM 1052 C CA . TYR A 1 130 ? 9.126 -4.837 -14.366 1.00 92.50 130 TYR A CA 1
ATOM 1053 C C . TYR A 1 130 ? 9.936 -5.787 -13.484 1.00 92.50 130 TYR A C 1
ATOM 1055 O O . TYR A 1 130 ? 9.381 -6.529 -12.671 1.00 92.50 130 TYR A O 1
ATOM 1063 N N . ARG A 1 131 ? 11.267 -5.762 -13.612 1.00 94.38 131 ARG A N 1
ATOM 1064 C CA . ARG A 1 131 ? 12.148 -6.598 -12.785 1.00 94.38 131 ARG A CA 1
ATOM 1065 C C . ARG A 1 131 ? 12.062 -6.228 -11.305 1.00 94.38 131 ARG A C 1
ATOM 1067 O O . ARG A 1 131 ? 12.135 -7.127 -10.469 1.00 94.38 131 ARG A O 1
ATOM 1074 N N . TYR A 1 132 ? 11.925 -4.941 -11.000 1.00 95.00 132 TYR A N 1
ATOM 1075 C CA . TYR A 1 132 ? 11.764 -4.434 -9.642 1.00 95.00 132 TYR A CA 1
ATOM 1076 C C . TYR A 1 132 ? 10.487 -4.980 -8.991 1.00 95.00 132 TYR A C 1
ATOM 1078 O O . TYR A 1 132 ? 10.569 -5.715 -8.005 1.00 95.00 132 TYR A O 1
ATOM 1086 N N . TRP A 1 133 ? 9.331 -4.748 -9.613 1.00 94.25 133 TRP A N 1
ATOM 1087 C CA . TRP A 1 133 ? 8.037 -5.212 -9.111 1.00 94.25 133 TRP A CA 1
ATOM 1088 C C . TRP A 1 133 ? 7.951 -6.734 -9.016 1.00 94.25 133 TRP A C 1
ATOM 1090 O O . TRP A 1 133 ? 7.499 -7.272 -8.007 1.00 94.25 133 TRP A O 1
ATOM 1100 N N . LYS A 1 134 ? 8.493 -7.456 -10.003 1.00 94.81 134 LYS A N 1
ATOM 1101 C CA . LYS A 1 134 ? 8.575 -8.923 -9.955 1.00 94.81 134 LYS A CA 1
ATOM 1102 C C . LYS A 1 134 ? 9.420 -9.427 -8.782 1.00 94.81 134 LYS A C 1
ATOM 1104 O O . LYS A 1 134 ? 9.136 -10.490 -8.237 1.00 94.81 134 LYS A O 1
ATOM 1109 N N . ARG A 1 135 ? 10.479 -8.706 -8.396 1.00 95.50 135 ARG A N 1
ATOM 1110 C CA . ARG A 1 135 ? 11.303 -9.059 -7.231 1.00 95.50 135 ARG A CA 1
ATOM 1111 C C . ARG A 1 135 ? 10.553 -8.802 -5.926 1.00 95.50 135 ARG A C 1
ATOM 1113 O O . ARG A 1 135 ? 10.624 -9.653 -5.044 1.00 95.50 135 ARG A O 1
ATOM 1120 N N . LEU A 1 136 ? 9.838 -7.681 -5.823 1.00 95.06 136 LEU A N 1
ATOM 1121 C CA . LEU A 1 136 ? 9.007 -7.368 -4.660 1.00 95.06 136 LEU A CA 1
ATOM 1122 C C . LEU A 1 136 ? 7.900 -8.408 -4.465 1.00 95.06 136 LEU A C 1
ATOM 1124 O O . LEU A 1 136 ? 7.799 -8.965 -3.375 1.00 95.06 136 LEU A O 1
ATOM 1128 N N . ALA A 1 137 ? 7.167 -8.746 -5.530 1.00 94.00 137 ALA A N 1
ATOM 1129 C CA . ALA A 1 137 ? 6.049 -9.694 -5.501 1.00 94.00 137 ALA A CA 1
ATOM 1130 C C . ALA A 1 137 ? 6.451 -11.118 -5.073 1.00 94.00 137 ALA A C 1
ATOM 1132 O O . ALA A 1 137 ? 5.634 -11.880 -4.574 1.00 94.00 137 ALA A O 1
ATOM 1133 N N . ARG A 1 138 ? 7.723 -11.499 -5.256 1.00 93.69 138 ARG A N 1
ATOM 1134 C CA . ARG A 1 138 ? 8.242 -12.810 -4.825 1.00 93.69 138 ARG A CA 1
ATOM 1135 C C . ARG A 1 138 ? 8.475 -12.920 -3.323 1.00 93.69 138 ARG A C 1
ATOM 1137 O O . ARG A 1 138 ? 8.618 -14.029 -2.824 1.00 93.69 138 ARG A O 1
ATOM 1144 N N . ARG A 1 139 ? 8.635 -11.789 -2.637 1.00 93.44 139 ARG A N 1
ATOM 1145 C CA . ARG A 1 139 ? 9.043 -11.736 -1.225 1.00 93.44 139 ARG A CA 1
ATOM 1146 C C . ARG A 1 139 ? 7.976 -11.135 -0.326 1.00 93.44 139 ARG A C 1
ATOM 1148 O O . ARG A 1 139 ? 8.018 -11.361 0.875 1.00 93.44 139 ARG A O 1
ATOM 1155 N N . ASN A 1 140 ? 7.059 -10.370 -0.903 1.00 95.88 140 ASN A N 1
ATOM 1156 C CA . ASN A 1 140 ? 6.084 -9.586 -0.172 1.00 95.88 140 ASN A CA 1
ATOM 1157 C C . ASN A 1 140 ? 4.697 -9.803 -0.764 1.00 95.88 140 ASN A C 1
ATOM 1159 O O . ASN A 1 140 ? 4.546 -9.934 -1.980 1.00 95.88 140 ASN A O 1
ATOM 1163 N N . THR A 1 141 ? 3.688 -9.735 0.096 1.00 96.62 141 THR A N 1
ATOM 1164 C CA . THR A 1 141 ? 2.323 -9.465 -0.34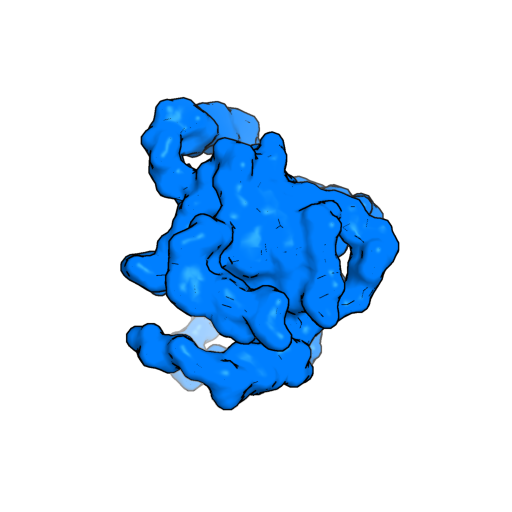7 1.00 96.62 141 THR A CA 1
ATOM 1165 C C . THR A 1 141 ? 2.261 -8.022 -0.830 1.00 96.62 141 THR A C 1
ATOM 1167 O O . THR A 1 141 ? 2.676 -7.109 -0.113 1.00 96.62 141 THR A O 1
ATOM 1170 N N . ILE A 1 142 ? 1.759 -7.825 -2.047 1.00 95.75 142 ILE A N 1
ATOM 1171 C CA . ILE A 1 142 ? 1.495 -6.500 -2.604 1.00 95.75 142 ILE A CA 1
ATOM 1172 C C . ILE A 1 142 ? -0.010 -6.267 -2.544 1.00 95.75 142 ILE A C 1
ATOM 1174 O O . ILE A 1 142 ? -0.782 -7.120 -2.981 1.00 95.75 142 ILE A O 1
ATOM 1178 N N . VAL A 1 143 ? -0.415 -5.117 -2.018 1.00 94.19 143 VAL A N 1
ATOM 1179 C CA . VAL A 1 143 ? -1.807 -4.672 -1.961 1.00 94.19 143 VAL A CA 1
ATOM 1180 C C . VAL A 1 143 ? -1.930 -3.372 -2.740 1.00 94.19 143 VAL A C 1
ATOM 1182 O O . VAL A 1 143 ? -1.150 -2.442 -2.534 1.00 94.19 143 VAL A O 1
ATOM 1185 N N . THR A 1 144 ? -2.915 -3.304 -3.629 1.00 91.31 144 THR A N 1
ATOM 1186 C CA . THR A 1 144 ? -3.336 -2.035 -4.220 1.00 91.31 144 THR A CA 1
ATOM 1187 C C . THR A 1 144 ? -4.492 -1.465 -3.418 1.00 91.31 144 THR A C 1
ATOM 1189 O O . THR A 1 144 ? -5.417 -2.195 -3.048 1.00 91.31 144 THR A O 1
ATOM 1192 N N . THR A 1 145 ? -4.409 -0.182 -3.081 1.00 88.88 145 THR A N 1
ATOM 1193 C CA . THR A 1 145 ? -5.442 0.465 -2.273 1.00 88.88 145 THR A CA 1
ATOM 1194 C C . THR A 1 145 ? -6.701 0.685 -3.097 1.00 88.88 145 THR A C 1
ATOM 1196 O O . THR A 1 145 ? -6.665 0.914 -4.309 1.00 88.88 145 THR A O 1
ATOM 1199 N N . ALA A 1 146 ? -7.843 0.623 -2.425 1.00 79.81 146 ALA A N 1
ATOM 1200 C CA . ALA A 1 146 ? -9.144 0.900 -3.004 1.00 79.81 146 ALA A CA 1
ATOM 1201 C C . ALA A 1 146 ? -9.358 2.414 -3.188 1.00 79.81 146 ALA A C 1
ATOM 1203 O O . ALA A 1 146 ? -10.233 3.005 -2.557 1.00 79.81 146 ALA A O 1
ATOM 1204 N N . MET A 1 147 ? -8.543 3.054 -4.034 1.00 72.38 147 MET A N 1
ATOM 1205 C CA . MET A 1 147 ? -8.607 4.491 -4.341 1.00 72.38 147 MET A CA 1
ATOM 1206 C C . MET A 1 147 ? -8.686 5.352 -3.062 1.00 72.38 147 MET A C 1
ATOM 1208 O O . MET A 1 147 ? -7.811 5.256 -2.206 1.00 72.38 147 MET A O 1
ATOM 1212 N N . CYS A 1 148 ? -9.762 6.134 -2.896 1.00 77.00 148 CYS A N 1
ATOM 1213 C CA . CYS A 1 148 ? -10.044 7.020 -1.762 1.00 77.00 148 CYS A CA 1
ATOM 1214 C C . CYS A 1 148 ? -10.317 6.291 -0.420 1.00 77.00 148 CYS A C 1
ATOM 1216 O O . CYS A 1 148 ? -10.996 6.845 0.444 1.00 77.00 148 CYS A O 1
ATOM 1218 N N . SER A 1 149 ? -9.873 5.039 -0.259 1.00 82.19 149 SER A N 1
ATOM 1219 C CA . SER A 1 149 ? -10.151 4.194 0.916 1.00 82.19 149 SER A CA 1
ATOM 1220 C C . SER A 1 149 ? -8.919 3.954 1.794 1.00 82.19 149 SER A C 1
ATOM 1222 O O . SER A 1 149 ? -8.801 2.926 2.465 1.00 82.19 149 SER A O 1
ATOM 1224 N N . THR A 1 150 ? -7.987 4.901 1.756 1.00 89.38 150 THR A N 1
ATOM 1225 C CA . THR A 1 150 ? -6.866 5.010 2.688 1.00 89.38 150 THR A CA 1
ATOM 1226 C C . THR A 1 150 ? -7.236 6.074 3.714 1.00 89.38 150 THR A C 1
ATOM 1228 O O . THR A 1 150 ? -7.469 7.221 3.345 1.00 89.38 150 THR A O 1
ATOM 1231 N N . PHE A 1 151 ? -7.296 5.713 4.996 1.00 91.12 151 PHE A N 1
ATOM 1232 C CA . PHE A 1 151 ? -7.749 6.625 6.051 1.00 91.12 151 PHE A CA 1
ATOM 1233 C C . PHE A 1 151 ? -6.648 6.852 7.068 1.00 91.12 151 PHE A C 1
ATOM 1235 O O . PHE A 1 151 ? -6.194 5.908 7.714 1.00 91.12 151 PHE A O 1
ATOM 1242 N N . LYS A 1 152 ? -6.224 8.103 7.245 1.00 92.19 152 LYS A N 1
ATOM 1243 C CA . LYS A 1 152 ? -5.254 8.444 8.287 1.00 92.19 152 LYS A CA 1
ATOM 1244 C C . LYS A 1 152 ? -5.853 8.176 9.669 1.00 92.19 152 LYS A C 1
ATOM 1246 O O . LYS A 1 152 ? -7.002 8.534 9.935 1.00 92.19 152 LYS A O 1
ATOM 1251 N N . MET A 1 153 ? -5.079 7.547 10.547 1.00 94.25 153 MET A N 1
ATOM 1252 C CA . MET A 1 153 ? -5.494 7.299 11.928 1.00 94.25 153 MET A CA 1
ATOM 1253 C C . MET A 1 153 ? -5.779 8.615 12.663 1.00 94.25 153 MET A C 1
ATOM 1255 O O . MET A 1 153 ? -5.119 9.625 12.422 1.00 94.25 153 MET A O 1
ATOM 1259 N N . GLY A 1 154 ? -6.771 8.597 13.558 1.00 89.88 154 GLY A N 1
ATOM 1260 C CA . GLY A 1 154 ? -7.252 9.788 14.269 1.00 89.88 154 GLY A CA 1
ATOM 1261 C C . GLY A 1 154 ? -8.290 10.614 13.499 1.00 89.88 154 GLY A C 1
ATOM 1262 O O . GLY A 1 154 ? -8.725 11.650 13.993 1.00 89.88 154 GLY A O 1
ATOM 1263 N N . THR A 1 155 ? -8.694 10.169 12.306 1.00 90.56 155 THR A N 1
ATOM 1264 C CA . THR A 1 155 ? -9.845 10.726 11.581 1.00 90.56 155 THR A CA 1
ATOM 1265 C C . THR A 1 155 ? -11.125 9.970 11.927 1.00 90.56 155 THR A C 1
ATOM 1267 O O . THR A 1 155 ? -11.090 8.777 12.235 1.00 90.56 155 THR A O 1
ATOM 1270 N N . GLU A 1 156 ? -12.275 10.638 11.804 1.00 90.38 156 GLU A N 1
ATOM 1271 C CA . GLU A 1 156 ? -13.587 10.018 12.045 1.00 90.38 156 GLU A CA 1
ATOM 1272 C C . GLU A 1 156 ? -13.835 8.784 11.163 1.00 90.38 156 GLU A C 1
ATOM 1274 O O . GLU A 1 156 ? -14.478 7.828 11.591 1.00 90.38 156 GLU A O 1
ATOM 1279 N N . TYR A 1 157 ? -13.277 8.772 9.949 1.00 89.38 157 TYR A N 1
ATOM 1280 C CA . TYR A 1 157 ? -13.420 7.668 9.006 1.00 89.38 157 TYR A CA 1
ATOM 1281 C C . TYR A 1 157 ? -12.608 6.443 9.415 1.00 89.38 157 TYR A C 1
ATOM 1283 O O . TYR A 1 157 ? -13.112 5.325 9.315 1.00 89.38 157 TYR A O 1
ATOM 1291 N N . ALA A 1 158 ? -11.383 6.639 9.913 1.00 91.62 158 ALA A N 1
ATOM 1292 C CA . ALA A 1 158 ? -10.568 5.545 10.433 1.00 91.62 158 ALA A CA 1
ATOM 1293 C C . ALA A 1 158 ? -11.253 4.868 11.632 1.00 91.62 158 ALA A C 1
ATOM 1295 O O . ALA A 1 158 ? -11.310 3.640 11.692 1.00 91.62 158 ALA A O 1
ATOM 1296 N N . ASP A 1 159 ? -11.859 5.652 12.528 1.00 92.38 159 ASP A N 1
ATOM 1297 C CA . ASP A 1 159 ? -12.555 5.139 13.714 1.00 92.38 159 ASP A CA 1
ATOM 1298 C C . ASP A 1 159 ? -13.718 4.200 13.377 1.00 92.38 159 ASP A C 1
ATOM 1300 O O . ASP A 1 159 ? -14.033 3.300 14.158 1.00 92.38 159 ASP A O 1
ATOM 1304 N N . LEU A 1 160 ? -14.361 4.368 12.217 1.00 92.44 160 LEU A N 1
ATOM 1305 C CA . LEU A 1 160 ? -15.455 3.490 11.801 1.00 92.44 160 LEU A CA 1
ATOM 1306 C C . LEU A 1 160 ? -15.001 2.048 11.533 1.00 92.44 160 LEU A C 1
ATOM 1308 O O . LEU A 1 160 ? -15.830 1.144 11.619 1.00 92.44 160 LEU A O 1
ATOM 1312 N N . PHE A 1 161 ? -13.717 1.822 11.238 1.00 91.94 161 PHE A N 1
ATOM 1313 C CA . PHE A 1 16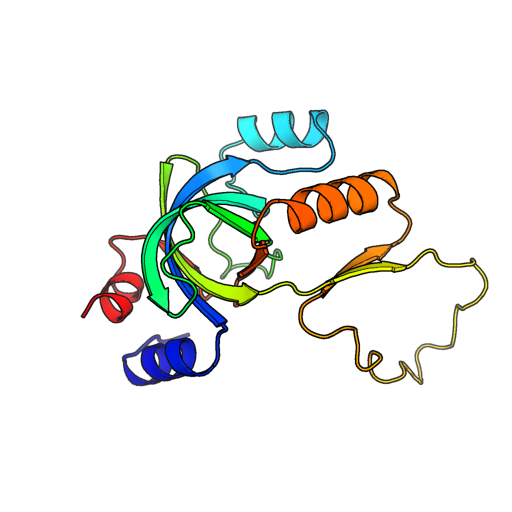1 ? -13.142 0.485 11.043 1.00 91.94 161 PHE A CA 1
ATOM 1314 C C . PHE A 1 161 ? -12.698 -0.185 12.347 1.00 91.94 161 PHE A C 1
ATOM 1316 O O . PHE A 1 161 ? -12.429 -1.385 12.352 1.00 91.94 161 PHE A O 1
ATOM 1323 N N . LEU A 1 162 ? -12.588 0.582 13.434 1.00 90.50 162 LEU A N 1
ATOM 1324 C CA . LEU A 1 162 ? -12.024 0.131 14.711 1.00 90.50 162 LEU A CA 1
ATOM 1325 C C . LEU A 1 162 ? -13.092 -0.181 15.770 1.00 90.50 162 LEU A C 1
ATOM 1327 O O . LEU A 1 162 ? -12.752 -0.673 16.845 1.00 90.50 162 LEU A O 1
ATOM 1331 N N . ARG A 1 163 ? -14.359 0.131 15.480 1.00 80.44 163 ARG A N 1
ATOM 1332 C CA . ARG A 1 163 ? -15.526 -0.091 16.348 1.00 80.44 163 ARG A CA 1
ATOM 1333 C C . ARG A 1 163 ? -16.263 -1.371 15.976 1.00 80.44 163 ARG A C 1
ATOM 1335 O O . ARG A 1 163 ? -16.725 -2.052 16.914 1.00 80.44 163 ARG A O 1
#

Radius of gyration: 16.97 Å; chains: 1; bounding box: 40×30×51 Å

Secondary structure (DSSP, 8-state):
----HHHHHHHHHH-SEEEEEEEEEE--S-HHHHHHHHTTTS-BSEEEEEEEEEEES-TT-SEEEEE----STTPPPB-TT-EEEEEEEEP-EEEEE---TT----TT--PPPPTT-TTEEEEES-HHHHHHHHHHHTTS-EEEEEEEEEEETTSHHHHTTT-

Foldseek 3Di:
DDADLVVLVVLLVPAQFKFKWAFAAADDLDPVVRVVVLVPQPAHQWTWIATPTTLHHDRVDRIAIEHEDCPPDLADGHDGPFMKTFGFHWQPEEDEDEDDPPPPDDPPDPDPDPPPPPSYHYDYPDVSRSVRVVVCVVPHTYTYGPGSRIGTPPDPNRVSSVD

Organism: Roseivirga ehrenbergii (strain DSM 102268 / JCM 13514 / KCTC 12282 / NCIMB 14502 / KMM 6017) (NCBI:txid279360)

Sequence (163 aa):
MEIDKALVKSFIKNYDYVFVGSAVEVLHFDDDIRRLISERDKGYSEVLFKVDSMIKGDYKLKQIVINQFDQGSCSEWFKIGDQFVIVGNRIENVIWNGGKKEDFLSLEEVPPAPSGYNNSIQIRENRKAYRYWKRLARRNTIVTTAMCSTFKMGTEYADLFLR

pLDDT: mean 83.48, std 15.76, range [42.75, 97.88]